Protein AF-A0A7J8AF93-F1 (afdb_monomer)

Secondary structure (DSSP, 8-state):
------------S--SS--EEEEEEEEETTEEEEEEEEE-------------------------PPP--PPP-----PPP--S---TT-BTBPPPPSS-----S---TT-EEEE-GGGSSSS---EEEE-PPPPGGG--TT-SPPPSS--TTTS--

Mean predicted aligned error: 16.53 Å

Organism: Rhinolophus ferrumequinum (NCBI:txid59479)

Sequence (156 aa):
MYIKGYCCVRITNKFSNPPKGKGSLSKRGLEKFVDVSCNFFESQELGRILTVEEPQQKNTDLTDSPSKVAPKGSVQHLPALEGEQPEDSKGKGPVEAFPVQLDLTTNPQGETLDVSFLFLGPMKEQLVVLPFPKEEQRSVKCPAAAKMADPLVLPP

Radius of gyration: 26.93 Å; Cα contacts (8 Å, |Δi|>4): 93; chains: 1; bounding box: 56×75×56 Å

Nearest PDB structures (foldseek):
  6hpv-assembly1_A  TM=7.775E-01  e=3.742E-06  Mus musculus

Foldseek 3Di:
DDPPPPPPPPPVDPDPDAWDKDWDWDDDDNDIDIDIDTHDDDDPDDPPDDDDDDDDDDDDDPPDDLPPPDDDDDDDDDDDDDPDDPPPPVPDDDDFPDDDADFPDPPQVFDKDFPCSVDPDPDTDIDTGHGDDDPVPDDPCPPPDDPDPPPVPDRD

Structure (mmCIF, N/CA/C/O backbone):
data_AF-A0A7J8AF93-F1
#
_entry.id   AF-A0A7J8AF93-F1
#
loop_
_atom_site.group_PDB
_atom_site.id
_atom_site.type_symbol
_atom_site.label_atom_id
_atom_site.label_alt_id
_atom_site.label_comp_id
_atom_site.label_asym_id
_atom_site.label_entity_id
_atom_site.label_seq_id
_atom_site.pdbx_PDB_ins_code
_atom_site.Cartn_x
_atom_site.Cartn_y
_atom_site.Cartn_z
_atom_site.occupancy
_atom_site.B_iso_or_equiv
_atom_site.auth_seq_id
_atom_site.auth_comp_id
_atom_site.auth_asym_id
_atom_site.auth_atom_id
_atom_site.pdbx_PDB_model_num
ATOM 1 N N . MET A 1 1 ? 38.138 0.942 -27.474 1.00 32.34 1 MET A N 1
ATOM 2 C CA . MET A 1 1 ? 37.653 2.337 -27.388 1.00 32.34 1 MET A CA 1
ATOM 3 C C . MET A 1 1 ? 36.4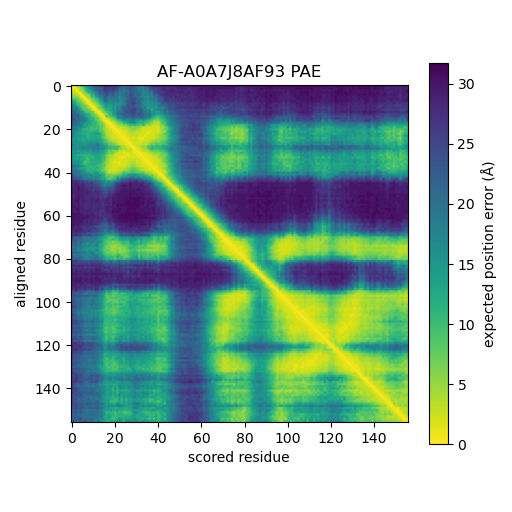42 2.371 -26.460 1.00 32.34 1 MET A C 1
ATOM 5 O O . MET A 1 1 ? 35.373 1.903 -26.830 1.00 32.34 1 MET A O 1
ATOM 9 N N . TYR A 1 2 ? 36.649 2.793 -25.211 1.00 28.23 2 TYR A N 1
ATOM 10 C CA . TYR A 1 2 ? 35.606 2.882 -24.186 1.00 28.23 2 TYR A CA 1
ATOM 11 C C . TYR A 1 2 ? 34.877 4.217 -24.334 1.00 28.23 2 TYR A C 1
ATOM 13 O O . TYR A 1 2 ? 35.422 5.253 -23.973 1.00 28.23 2 TYR A O 1
ATOM 21 N N . ILE A 1 3 ? 33.647 4.206 -24.845 1.00 33.56 3 ILE A N 1
ATOM 22 C CA . ILE A 1 3 ? 32.777 5.380 -24.743 1.00 33.56 3 ILE A CA 1
ATOM 23 C C . ILE A 1 3 ? 32.056 5.262 -23.400 1.00 33.56 3 ILE A C 1
ATOM 25 O O . ILE A 1 3 ? 31.015 4.615 -23.296 1.00 33.56 3 ILE A O 1
ATOM 29 N N . LYS A 1 4 ? 32.638 5.853 -22.349 1.00 33.88 4 LYS A N 1
ATOM 30 C CA . LYS A 1 4 ? 31.882 6.231 -21.146 1.00 33.88 4 LYS A CA 1
ATOM 31 C C . LYS A 1 4 ? 30.974 7.398 -21.537 1.00 33.88 4 LYS A C 1
ATOM 33 O O . LYS A 1 4 ? 31.309 8.560 -21.332 1.00 33.88 4 LYS A O 1
ATOM 38 N N . GLY A 1 5 ? 29.858 7.080 -22.184 1.00 34.91 5 GLY A N 1
ATOM 39 C CA . GLY A 1 5 ? 28.814 8.044 -22.496 1.00 34.91 5 GLY A CA 1
ATOM 40 C C . GLY A 1 5 ? 28.012 8.318 -21.235 1.00 34.91 5 GLY A C 1
ATOM 41 O O . GLY A 1 5 ? 27.018 7.646 -20.982 1.00 34.91 5 GLY A O 1
ATOM 42 N N . TYR A 1 6 ? 28.450 9.278 -20.425 1.00 39.62 6 TYR A N 1
ATOM 43 C CA . TYR A 1 6 ? 27.569 9.871 -19.430 1.00 39.62 6 TYR A CA 1
ATOM 44 C C . TYR A 1 6 ? 26.514 10.667 -20.200 1.00 39.62 6 TYR A C 1
ATOM 46 O O . TYR A 1 6 ? 26.770 11.786 -20.638 1.00 39.62 6 TYR A O 1
ATOM 54 N N . CYS A 1 7 ? 25.336 10.078 -20.416 1.00 39.59 7 CYS A N 1
ATOM 55 C CA . CYS A 1 7 ? 24.175 10.815 -20.903 1.00 39.59 7 CYS A CA 1
ATOM 56 C C . CYS A 1 7 ? 23.635 11.665 -19.743 1.00 39.59 7 CYS A C 1
ATOM 58 O O . CYS A 1 7 ? 22.607 11.373 -19.142 1.00 39.59 7 CYS A O 1
ATOM 60 N N . CYS A 1 8 ? 24.390 12.696 -19.365 1.00 43.75 8 CYS A N 1
ATOM 61 C CA . CYS A 1 8 ? 23.888 13.760 -18.516 1.00 43.75 8 CYS A CA 1
ATOM 62 C C . CYS A 1 8 ? 23.138 14.730 -19.425 1.00 43.75 8 CYS A C 1
ATOM 64 O O . CYS A 1 8 ? 23.724 15.674 -19.956 1.00 43.75 8 CYS A O 1
ATOM 66 N N . VAL A 1 9 ? 21.837 14.501 -19.615 1.00 45.22 9 VAL A N 1
ATOM 67 C CA . VAL A 1 9 ? 20.952 15.573 -20.076 1.00 45.22 9 VAL A CA 1
ATOM 68 C C . VAL A 1 9 ? 21.022 16.662 -19.007 1.00 45.22 9 VAL A C 1
ATOM 70 O O . VAL A 1 9 ? 20.606 16.460 -17.867 1.00 45.22 9 VAL A O 1
ATOM 73 N N . ARG A 1 10 ? 21.644 17.794 -19.345 1.00 41.75 10 ARG A N 1
ATOM 74 C CA . ARG A 1 10 ? 21.759 18.957 -18.462 1.00 41.75 10 ARG A CA 1
ATOM 75 C C . ARG A 1 10 ? 20.369 19.576 -18.336 1.00 41.75 10 ARG A C 1
ATOM 77 O O . ARG A 1 10 ? 19.962 20.379 -19.167 1.00 41.75 10 ARG A O 1
ATOM 84 N N . ILE A 1 11 ? 19.623 19.169 -17.316 1.00 47.94 11 ILE A N 1
ATOM 85 C CA . ILE A 1 11 ? 18.358 19.809 -16.966 1.00 47.94 11 ILE A CA 1
ATOM 86 C C . ILE A 1 11 ? 18.720 21.100 -16.220 1.00 47.94 11 ILE A C 1
ATOM 88 O O . ILE A 1 11 ? 19.139 21.063 -15.067 1.00 47.94 11 ILE A O 1
ATOM 92 N N . THR A 1 12 ? 18.644 22.242 -16.906 1.00 49.03 12 THR A N 1
ATOM 93 C CA . THR A 1 12 ? 18.962 23.572 -16.347 1.00 49.03 12 THR A CA 1
ATOM 94 C C . THR A 1 12 ? 17.834 24.157 -15.500 1.00 49.03 12 THR A C 1
ATOM 96 O O . THR A 1 12 ? 18.050 25.131 -14.786 1.00 49.03 12 THR A O 1
ATOM 99 N N . ASN A 1 13 ? 16.644 23.556 -15.544 1.00 47.34 13 ASN A N 1
ATOM 100 C CA . ASN A 1 13 ? 15.503 23.982 -14.750 1.00 47.34 13 ASN A CA 1
ATOM 101 C C . ASN A 1 13 ? 15.435 23.171 -13.456 1.00 47.34 13 ASN A C 1
ATOM 103 O O . ASN A 1 13 ? 15.427 21.940 -13.477 1.00 47.34 13 ASN A O 1
ATOM 107 N N . LYS A 1 14 ? 15.370 23.868 -12.317 1.00 46.06 14 LYS A N 1
ATOM 108 C CA . LYS A 1 14 ? 15.073 23.255 -11.020 1.00 46.06 14 LYS A CA 1
ATOM 109 C C . LYS A 1 14 ? 13.620 22.770 -11.022 1.00 46.06 14 LYS A C 1
ATOM 111 O O . LYS A 1 14 ? 12.731 23.478 -10.564 1.00 46.06 14 LYS A O 1
ATOM 116 N N . PHE A 1 15 ? 13.367 21.583 -11.562 1.00 50.62 15 PHE A N 1
ATOM 117 C CA . PHE A 1 15 ? 12.083 20.921 -11.364 1.00 50.62 15 PHE A CA 1
ATOM 118 C C . PHE A 1 15 ? 12.019 20.386 -9.933 1.00 50.62 15 PHE A C 1
ATOM 120 O O . PHE A 1 15 ? 12.974 19.774 -9.456 1.00 50.62 15 PHE A O 1
ATOM 127 N N . SER A 1 16 ? 10.889 20.600 -9.252 1.00 54.09 16 SER A N 1
ATOM 128 C CA . SER A 1 16 ? 10.654 20.058 -7.905 1.00 54.09 16 SER A CA 1
ATOM 129 C C . SER A 1 16 ? 10.676 18.524 -7.879 1.00 54.09 16 SER A C 1
ATOM 131 O O . SER A 1 16 ? 10.956 17.950 -6.835 1.00 54.09 16 SER A O 1
ATOM 133 N N . ASN A 1 17 ? 10.398 17.875 -9.017 1.00 60.88 17 ASN A N 1
ATOM 134 C CA . ASN A 1 17 ? 10.513 16.435 -9.224 1.00 60.88 17 ASN A CA 1
ATOM 135 C C . ASN A 1 17 ? 11.246 16.174 -10.553 1.00 60.88 17 ASN A C 1
ATOM 137 O O . ASN A 1 17 ? 10.822 16.711 -11.581 1.00 60.88 17 ASN A O 1
ATOM 141 N N . PRO A 1 18 ? 12.332 15.380 -10.574 1.00 67.94 18 PRO A N 1
ATOM 142 C CA . PRO A 1 18 ? 13.031 15.062 -11.815 1.00 67.94 18 PRO A CA 1
ATOM 143 C C . PRO A 1 18 ? 12.154 14.187 -12.732 1.00 67.94 18 PRO A C 1
ATOM 145 O O . PRO A 1 18 ? 11.379 13.373 -12.230 1.00 67.94 18 PRO A O 1
ATOM 148 N N . PRO A 1 19 ? 12.268 14.311 -14.067 1.00 75.69 19 PRO A N 1
ATOM 149 C CA . PRO A 1 19 ? 11.523 13.480 -15.013 1.00 75.69 19 PRO A CA 1
ATOM 150 C C . PRO A 1 19 ? 11.841 11.985 -14.857 1.00 75.69 19 PRO A C 1
ATOM 152 O O . PRO A 1 19 ? 12.977 11.599 -14.570 1.00 75.69 19 PRO A O 1
ATOM 155 N N . LYS A 1 20 ? 10.848 11.125 -15.106 1.00 85.38 20 LYS A N 1
ATOM 156 C CA . LYS A 1 20 ? 11.012 9.665 -15.124 1.00 85.38 20 LYS A CA 1
ATOM 157 C C . LYS A 1 20 ? 11.545 9.212 -16.485 1.00 85.38 20 LYS A C 1
ATOM 159 O O . LYS A 1 20 ? 10.834 9.273 -17.488 1.00 85.38 20 LYS A O 1
ATOM 164 N N . GLY A 1 21 ? 12.783 8.725 -16.515 1.00 87.62 21 GLY A N 1
ATOM 165 C CA . GLY A 1 21 ? 13.423 8.185 -17.716 1.00 87.62 21 GLY A CA 1
ATOM 166 C C . GLY A 1 21 ? 13.216 6.679 -17.898 1.00 87.62 21 GLY A C 1
ATOM 167 O O . GLY A 1 21 ? 13.176 5.923 -16.928 1.00 87.62 21 GLY A O 1
ATOM 168 N N . LYS A 1 22 ? 13.138 6.238 -19.153 1.00 91.88 22 LYS A N 1
ATOM 169 C CA . LYS A 1 22 ? 13.297 4.847 -19.581 1.00 91.88 22 LYS A CA 1
ATOM 170 C C . LYS A 1 22 ? 14.393 4.813 -20.640 1.00 91.88 22 LYS A C 1
ATOM 172 O O . LYS A 1 22 ? 14.302 5.516 -21.640 1.00 91.88 22 LYS A O 1
ATOM 177 N N . GLY A 1 23 ? 15.424 4.012 -20.403 1.00 91.19 23 GLY A N 1
ATOM 178 C CA . GLY A 1 23 ? 16.508 3.789 -21.355 1.00 91.19 23 GLY A CA 1
ATOM 179 C C . GLY A 1 23 ? 16.547 2.337 -21.809 1.00 91.19 23 GLY A C 1
ATOM 180 O O . GLY A 1 23 ? 16.229 1.436 -21.031 1.00 91.19 23 GLY A O 1
ATOM 181 N N . SER A 1 24 ? 16.958 2.110 -23.051 1.00 92.06 24 SER A N 1
ATOM 182 C CA . SER A 1 24 ? 17.260 0.788 -23.592 1.00 92.06 24 SER A CA 1
ATOM 183 C C . SER A 1 24 ? 18.606 0.813 -24.310 1.00 92.06 24 SER A C 1
ATOM 185 O O . SER A 1 24 ? 18.940 1.768 -25.012 1.00 92.06 24 SER A O 1
ATOM 187 N N . LEU A 1 25 ? 19.387 -0.251 -24.130 1.00 93.06 25 LEU A N 1
ATOM 188 C CA . LEU A 1 25 ? 20.634 -0.491 -24.845 1.00 93.06 25 LEU A CA 1
ATOM 189 C C . LEU A 1 25 ? 20.527 -1.853 -25.519 1.00 93.06 25 LEU A C 1
ATOM 191 O O . LEU A 1 25 ? 20.389 -2.873 -24.846 1.00 93.06 25 LEU A O 1
ATOM 195 N N . SER A 1 26 ? 20.632 -1.875 -26.841 1.00 91.81 26 SER A N 1
ATOM 196 C CA . SER A 1 26 ? 20.659 -3.115 -27.615 1.00 91.81 26 SER A CA 1
ATOM 197 C C . SER A 1 26 ? 21.879 -3.156 -28.529 1.00 91.81 26 SER A C 1
ATOM 199 O O . SER A 1 26 ? 22.514 -2.137 -28.805 1.00 91.81 26 SER A O 1
ATOM 201 N N . LYS A 1 27 ? 22.265 -4.353 -28.968 1.00 93.25 27 LYS A N 1
ATOM 202 C CA . LYS A 1 27 ? 23.405 -4.562 -29.863 1.00 93.25 27 LYS A CA 1
ATOM 203 C C . LYS A 1 27 ? 22.974 -5.461 -31.013 1.00 93.25 27 LYS A C 1
ATOM 205 O O . LYS A 1 27 ? 22.404 -6.521 -30.765 1.00 93.25 27 LYS A O 1
ATOM 210 N N . ARG A 1 28 ? 23.279 -5.075 -32.252 1.00 92.00 28 ARG A N 1
ATOM 211 C CA . ARG A 1 28 ? 23.091 -5.921 -33.439 1.00 92.00 28 ARG A CA 1
ATOM 212 C C . ARG A 1 28 ? 24.441 -6.088 -34.129 1.00 92.00 28 ARG A C 1
ATOM 214 O O . ARG A 1 28 ? 25.040 -5.118 -34.576 1.00 92.00 28 ARG A O 1
ATOM 221 N N . GLY A 1 29 ? 24.961 -7.315 -34.161 1.00 89.44 29 GLY A N 1
ATOM 222 C CA . GLY A 1 29 ? 26.322 -7.577 -34.636 1.00 89.44 29 GLY A CA 1
ATOM 223 C C . GLY A 1 29 ? 27.370 -6.829 -33.801 1.00 89.44 29 GLY A C 1
ATOM 224 O O . GLY A 1 29 ? 27.536 -7.095 -32.606 1.00 89.44 29 GLY A O 1
ATOM 225 N N . LEU A 1 30 ? 28.079 -5.886 -34.426 1.00 90.31 30 LEU A N 1
ATOM 226 C CA . LEU A 1 30 ? 29.051 -5.002 -33.766 1.00 90.31 30 LEU A CA 1
ATOM 227 C C . LEU A 1 30 ? 28.457 -3.643 -33.363 1.00 90.31 30 LEU A C 1
ATOM 229 O O . LEU A 1 30 ? 29.046 -2.950 -32.532 1.00 90.31 30 LEU A O 1
ATOM 233 N N . GLU A 1 31 ? 27.289 -3.290 -33.895 1.00 89.31 31 GLU A N 1
ATOM 234 C CA . GLU A 1 31 ? 26.634 -2.000 -33.685 1.00 89.31 31 GLU A CA 1
ATOM 235 C C . GLU A 1 31 ? 25.848 -1.980 -32.376 1.00 89.31 31 GLU A C 1
ATOM 237 O O . GLU A 1 31 ? 25.245 -2.978 -31.975 1.00 89.31 31 GLU A O 1
ATOM 242 N N . LYS A 1 32 ? 25.846 -0.827 -31.704 1.00 92.81 32 LYS A N 1
ATOM 243 C CA . LYS A 1 32 ? 25.092 -0.582 -30.471 1.00 92.81 32 LYS A CA 1
ATOM 244 C C . LYS A 1 32 ? 24.033 0.480 -30.732 1.00 92.81 32 LYS A C 1
ATOM 246 O O . LYS A 1 32 ? 24.344 1.521 -31.299 1.00 92.81 32 LYS A O 1
ATOM 251 N N . PHE A 1 33 ? 22.825 0.230 -30.252 1.00 92.19 33 PHE A N 1
ATOM 252 C CA . PHE A 1 33 ? 21.679 1.122 -30.351 1.00 92.19 33 PHE A CA 1
ATOM 253 C C . PHE A 1 33 ? 21.280 1.550 -28.947 1.00 92.19 33 PHE A C 1
ATOM 255 O O . PHE A 1 33 ? 21.141 0.712 -28.052 1.00 92.19 33 PHE A O 1
ATOM 262 N N . VAL A 1 34 ? 21.112 2.853 -28.766 1.00 93.31 34 VAL A N 1
ATOM 263 C CA . VAL A 1 34 ? 20.709 3.462 -27.501 1.00 93.31 34 VAL A CA 1
ATOM 264 C C . VAL A 1 34 ? 19.399 4.190 -27.746 1.00 93.31 34 VAL A C 1
ATOM 266 O O . VAL A 1 34 ? 19.331 5.029 -28.640 1.00 93.31 34 VAL A O 1
ATOM 269 N N . ASP A 1 35 ? 18.386 3.868 -26.954 1.00 90.69 35 ASP A N 1
ATOM 270 C CA . ASP A 1 35 ? 17.086 4.532 -26.961 1.00 90.69 35 ASP A CA 1
ATOM 271 C C . ASP A 1 35 ? 16.837 5.142 -25.579 1.00 90.69 35 ASP A C 1
ATOM 273 O O . ASP A 1 35 ? 17.113 4.507 -24.555 1.00 90.69 35 ASP A O 1
ATOM 277 N N . VAL A 1 36 ? 16.377 6.393 -25.542 1.00 92.06 36 VAL A N 1
ATOM 278 C CA . VAL A 1 36 ? 16.100 7.120 -24.299 1.00 92.06 36 VAL A CA 1
ATOM 279 C C . VAL A 1 36 ? 14.781 7.865 -24.447 1.00 92.06 36 VAL A C 1
ATOM 281 O O . VAL A 1 36 ? 14.637 8.726 -25.310 1.00 92.06 36 VAL A O 1
ATOM 284 N N . SER A 1 37 ? 13.847 7.577 -23.547 1.00 87.12 37 SER A N 1
ATOM 285 C CA . SER A 1 37 ? 12.561 8.255 -23.426 1.00 87.12 37 SER A CA 1
ATOM 286 C C . SER A 1 37 ? 12.449 8.885 -22.040 1.00 87.12 37 SER A C 1
ATOM 288 O O . SER A 1 37 ? 12.642 8.207 -21.032 1.00 87.12 37 SER A O 1
ATOM 290 N N . CYS A 1 38 ? 12.083 10.163 -21.964 1.00 87.69 38 CYS A N 1
ATOM 291 C CA . CYS A 1 38 ? 11.902 10.883 -20.701 1.00 87.69 38 CYS A CA 1
ATOM 292 C C . CYS A 1 38 ? 10.459 11.369 -20.570 1.00 87.69 38 CYS A C 1
ATOM 294 O O . CYS A 1 38 ? 9.959 12.048 -21.460 1.00 87.69 38 CYS A O 1
ATOM 296 N N . ASN A 1 39 ? 9.816 11.052 -19.446 1.00 84.38 39 ASN A N 1
ATOM 297 C CA . ASN A 1 39 ? 8.483 11.538 -19.103 1.00 84.38 39 ASN A CA 1
ATOM 298 C C . ASN A 1 39 ? 8.610 12.619 -18.032 1.00 84.38 39 ASN A C 1
ATOM 300 O O . ASN A 1 39 ? 9.083 12.353 -16.924 1.00 84.38 39 ASN A O 1
ATOM 304 N N . PHE A 1 40 ? 8.206 13.838 -18.366 1.00 82.88 40 PHE A N 1
ATOM 305 C CA . PHE A 1 40 ? 8.192 14.949 -17.425 1.00 82.88 40 PHE A CA 1
ATOM 306 C C . PHE A 1 40 ? 6.917 14.907 -16.588 1.00 82.88 40 PHE A C 1
ATOM 308 O O . PHE A 1 40 ? 5.849 14.550 -17.079 1.00 82.88 40 PHE A O 1
ATOM 315 N N . PHE A 1 41 ? 7.043 15.242 -15.305 1.00 82.31 41 PHE A N 1
ATOM 316 C CA . PHE A 1 41 ? 5.886 15.407 -14.438 1.00 82.31 41 PHE A CA 1
ATOM 317 C C . PHE A 1 41 ? 5.281 16.782 -14.706 1.00 82.31 41 PHE A C 1
ATOM 319 O O . PHE A 1 41 ? 5.898 17.798 -14.393 1.00 82.31 41 PHE A O 1
ATOM 326 N N . GLU A 1 42 ? 4.085 16.813 -15.278 1.00 77.00 42 GLU A N 1
ATOM 327 C CA . GLU A 1 42 ? 3.277 18.027 -15.325 1.00 77.00 42 GLU A CA 1
ATOM 328 C C . GLU A 1 42 ? 2.603 18.209 -13.963 1.00 77.00 42 GLU A C 1
ATOM 330 O O . GLU A 1 42 ? 1.989 17.287 -13.418 1.00 77.00 42 GLU A O 1
ATOM 335 N N . SER A 1 43 ? 2.760 19.390 -13.367 1.00 68.31 43 SER A N 1
ATOM 336 C CA . SER A 1 43 ? 2.000 19.759 -12.180 1.00 68.31 43 SER A CA 1
ATOM 337 C C . SER A 1 43 ? 0.529 19.858 -12.564 1.00 68.31 43 SER A C 1
ATOM 339 O O . SER A 1 43 ? 0.182 20.605 -13.476 1.00 68.31 43 SER A O 1
ATOM 341 N N . GLN A 1 44 ? -0.349 19.153 -11.850 1.00 61.31 44 GLN A N 1
ATOM 342 C CA . GLN A 1 44 ? -1.773 19.477 -11.878 1.00 61.31 44 GLN A CA 1
ATOM 343 C C . GLN A 1 44 ? -1.954 20.829 -11.177 1.00 61.31 44 GLN A C 1
ATOM 345 O O . GLN A 1 44 ? -2.204 20.886 -9.972 1.00 61.31 44 GLN A O 1
ATOM 350 N N . GLU A 1 45 ? -1.752 21.928 -11.905 1.00 52.69 45 GLU A N 1
ATOM 351 C CA . GLU A 1 45 ? -2.158 23.242 -11.425 1.00 52.69 45 GLU A CA 1
ATOM 352 C C . GLU A 1 45 ? -3.684 23.276 -11.362 1.00 52.69 45 GLU A C 1
ATOM 354 O O . GLU A 1 45 ? -4.391 23.007 -12.332 1.00 52.69 45 GLU A O 1
ATOM 359 N N . LEU A 1 46 ? -4.166 23.534 -10.148 1.00 45.94 46 LEU A N 1
ATOM 360 C CA . LEU A 1 46 ? -5.544 23.796 -9.768 1.00 45.94 46 LEU A CA 1
ATOM 361 C C . LEU A 1 46 ? -6.362 24.455 -10.890 1.00 45.94 46 LEU A C 1
ATOM 363 O O . LEU A 1 46 ? -6.309 25.666 -11.081 1.00 45.94 46 LEU A O 1
ATOM 367 N N . GLY A 1 47 ? -7.262 23.683 -11.499 1.00 34.28 47 GLY A N 1
ATOM 368 C CA . GLY A 1 47 ? -8.479 24.195 -12.131 1.00 34.28 47 GLY A CA 1
ATOM 369 C C . GLY A 1 47 ? -9.447 24.785 -11.098 1.00 34.28 47 GLY A C 1
ATOM 370 O O . GLY A 1 47 ? -10.620 24.422 -11.064 1.00 34.28 47 GLY A O 1
ATOM 371 N N . ARG A 1 48 ? -8.965 25.667 -10.214 1.00 40.81 48 ARG A N 1
ATOM 372 C CA . ARG A 1 48 ? -9.813 26.549 -9.415 1.00 40.81 48 ARG A CA 1
ATOM 373 C C . ARG A 1 48 ? -9.995 27.830 -10.205 1.00 40.81 48 ARG A C 1
ATOM 375 O O . ARG A 1 48 ? -9.242 28.787 -10.082 1.00 40.81 48 ARG A O 1
ATOM 382 N N . ILE A 1 49 ? -11.019 27.787 -11.045 1.00 43.16 49 ILE A N 1
ATOM 383 C CA . ILE A 1 49 ? -11.736 28.959 -11.528 1.00 43.16 49 ILE A CA 1
ATOM 384 C C . ILE A 1 49 ? -11.976 29.881 -10.325 1.00 43.16 49 ILE A C 1
ATOM 386 O O . ILE A 1 49 ? -12.543 29.431 -9.331 1.00 43.16 49 ILE A O 1
ATOM 390 N N . LEU A 1 50 ? -11.487 31.119 -10.417 1.00 32.38 50 LEU A N 1
ATOM 391 C CA . LEU A 1 50 ? -12.150 32.386 -10.072 1.00 32.38 50 LEU A CA 1
ATOM 392 C C . LEU A 1 50 ? -11.076 33.481 -9.960 1.00 32.38 50 LEU A C 1
ATOM 394 O O . LEU A 1 50 ? -10.618 33.845 -8.882 1.00 32.38 50 LEU A O 1
ATOM 398 N N . THR A 1 51 ? -10.682 34.021 -11.111 1.00 35.53 51 THR A N 1
ATOM 399 C CA . THR A 1 51 ? -10.212 35.404 -11.209 1.00 35.53 51 THR A CA 1
ATOM 400 C C . THR A 1 51 ? -11.389 36.325 -10.903 1.00 35.53 51 THR A C 1
ATOM 402 O O . THR A 1 51 ? -12.268 36.487 -11.747 1.00 35.53 51 THR A O 1
ATOM 405 N N . VAL A 1 52 ? -11.4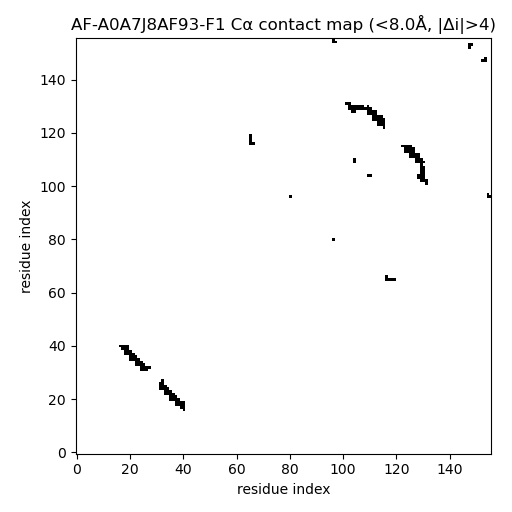06 36.922 -9.715 1.00 34.81 52 VAL A N 1
ATOM 406 C CA . VAL A 1 52 ? -12.033 38.229 -9.487 1.00 34.81 52 VAL A CA 1
ATOM 407 C C . VAL A 1 52 ? -11.028 39.058 -8.699 1.00 34.81 52 VAL A C 1
ATOM 409 O O . VAL A 1 52 ? -10.445 38.583 -7.726 1.00 34.81 52 VAL A O 1
ATOM 412 N N . GLU A 1 53 ? -10.776 40.250 -9.224 1.00 37.56 53 GLU A N 1
ATOM 413 C CA . GLU A 1 53 ? -9.810 41.240 -8.764 1.00 37.56 53 GLU A CA 1
ATOM 414 C C . GLU A 1 53 ? -9.979 41.634 -7.289 1.00 37.56 53 GLU A C 1
ATOM 416 O O . GLU A 1 53 ? -11.060 41.568 -6.705 1.00 37.56 53 GLU A O 1
ATOM 421 N N . GLU A 1 54 ? -8.855 42.065 -6.720 1.00 33.00 54 GLU A N 1
ATOM 422 C CA . GLU A 1 54 ? -8.668 42.658 -5.392 1.00 33.00 54 GLU A CA 1
ATOM 423 C C . GLU A 1 54 ? -9.666 43.802 -5.080 1.00 33.00 54 GLU A C 1
ATOM 425 O O . GLU A 1 54 ? -10.125 44.496 -5.989 1.00 33.00 54 GLU A O 1
ATOM 430 N N . PRO A 1 55 ? -9.937 44.089 -3.791 1.00 33.47 55 PRO A N 1
ATOM 431 C CA . PRO A 1 55 ? -9.131 45.145 -3.170 1.00 33.47 55 PRO A CA 1
ATOM 432 C C . PRO A 1 55 ? -8.694 44.837 -1.728 1.00 33.47 55 PRO A C 1
ATOM 434 O O . PRO A 1 55 ? -9.418 44.225 -0.941 1.00 33.47 55 PRO A O 1
ATOM 437 N N . GLN A 1 56 ? -7.493 45.304 -1.370 1.00 43.62 56 GLN A N 1
ATOM 438 C CA . GLN A 1 56 ? -6.956 45.254 -0.009 1.00 43.62 56 GLN A CA 1
ATOM 439 C C . GLN A 1 56 ? -7.935 45.814 1.029 1.00 43.62 56 GLN A C 1
ATOM 441 O O . GLN A 1 56 ? -8.325 46.974 0.924 1.00 43.62 56 GLN A O 1
ATOM 446 N N . GLN A 1 57 ? -8.212 45.052 2.097 1.00 31.47 57 GLN A N 1
ATOM 447 C CA . GLN A 1 57 ? -8.446 45.592 3.443 1.00 31.47 57 GLN A CA 1
ATOM 448 C C . GLN A 1 57 ? -8.394 44.499 4.533 1.00 31.47 57 GLN A C 1
ATOM 450 O O . GLN A 1 57 ? -9.289 43.683 4.700 1.00 31.47 57 GLN A O 1
ATOM 455 N N . LYS A 1 58 ? -7.266 44.509 5.251 1.00 35.09 58 LYS A N 1
ATOM 456 C CA . LYS A 1 58 ? -7.046 44.345 6.699 1.00 35.09 58 LYS A CA 1
ATOM 457 C C . LYS A 1 58 ? -8.156 43.710 7.581 1.00 35.09 58 LYS A C 1
ATOM 459 O O . LYS A 1 58 ? -9.239 44.262 7.723 1.00 35.09 58 LYS A O 1
ATOM 464 N N . ASN A 1 59 ? -7.704 42.719 8.367 1.00 35.72 59 ASN A N 1
ATOM 465 C CA . ASN A 1 59 ? -8.280 42.094 9.573 1.00 35.72 59 ASN A CA 1
ATOM 466 C C . ASN A 1 59 ? -9.465 41.138 9.372 1.00 35.72 59 ASN A C 1
ATOM 468 O O . ASN A 1 59 ? -10.582 41.580 9.146 1.00 35.72 59 ASN A O 1
ATOM 472 N N . THR A 1 60 ? -9.250 39.841 9.612 1.00 30.36 60 THR A N 1
ATOM 473 C CA . THR A 1 60 ? -9.739 39.095 10.795 1.00 30.36 60 THR A CA 1
ATOM 474 C C . THR A 1 60 ? -9.080 37.706 10.771 1.00 30.36 60 THR A C 1
ATOM 476 O O . THR A 1 60 ? -8.905 37.139 9.696 1.00 30.36 60 THR A O 1
ATOM 479 N N . ASP A 1 61 ? -8.659 37.211 11.936 1.00 45.34 61 ASP A N 1
ATOM 480 C CA . ASP A 1 61 ? -8.134 35.860 12.181 1.00 45.34 61 ASP A CA 1
ATOM 481 C C . ASP A 1 61 ? -8.814 34.780 11.321 1.00 45.34 61 ASP A C 1
ATOM 483 O O . ASP A 1 61 ? -10.005 34.511 11.474 1.00 45.34 61 ASP A O 1
ATOM 487 N N . LEU A 1 62 ? -8.043 34.121 10.454 1.00 36.25 62 LEU A N 1
ATOM 488 C CA . LEU A 1 62 ? -8.403 32.817 9.896 1.00 36.25 62 LEU A CA 1
ATOM 489 C C . LEU A 1 62 ? -7.652 31.755 10.701 1.00 36.25 62 LEU A C 1
ATOM 491 O O . LEU A 1 62 ? -6.679 31.157 10.243 1.00 36.25 62 LEU A O 1
ATOM 495 N N . THR A 1 63 ? -8.089 31.592 11.947 1.00 40.38 63 THR A N 1
ATOM 496 C CA . THR A 1 63 ? -7.689 30.493 12.823 1.00 40.38 63 THR A CA 1
ATOM 497 C C . THR A 1 63 ? -8.147 29.165 12.220 1.00 40.38 63 THR A C 1
ATOM 499 O O . THR A 1 63 ? -9.288 29.033 11.784 1.00 40.38 63 THR A O 1
ATOM 502 N N . ASP A 1 64 ? -7.233 28.195 12.240 1.00 42.75 64 ASP A N 1
ATOM 503 C CA . ASP A 1 64 ? -7.402 26.776 11.911 1.00 42.75 64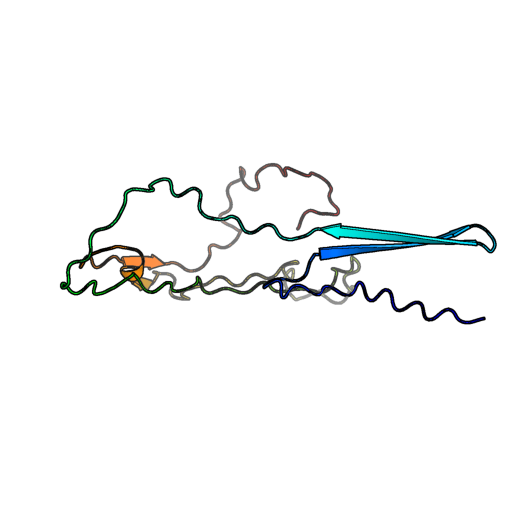 ASP A CA 1
ATOM 504 C C . ASP A 1 64 ? -7.795 26.431 10.467 1.00 42.75 64 ASP A C 1
ATOM 506 O O . ASP A 1 64 ? -8.927 26.086 10.129 1.00 42.75 64 ASP A O 1
ATOM 510 N N . SER A 1 65 ? -6.776 26.374 9.604 1.00 46.94 65 SER A N 1
ATOM 511 C CA . SER A 1 65 ? -6.791 25.363 8.543 1.00 46.94 65 SER A CA 1
ATOM 512 C C . SER A 1 65 ? -6.690 23.982 9.202 1.00 46.94 65 SER A C 1
ATOM 514 O O . SER A 1 65 ? -5.778 23.799 10.012 1.00 46.94 65 SER A O 1
ATOM 516 N N . PRO A 1 66 ? -7.555 23.003 8.869 1.00 53.50 66 PRO A N 1
ATOM 517 C CA . PRO A 1 66 ? -7.462 21.666 9.436 1.00 53.50 66 PRO A CA 1
ATOM 518 C C . PRO A 1 66 ? -6.060 21.135 9.157 1.00 53.50 66 PRO A C 1
ATOM 520 O O . PRO A 1 66 ? -5.607 21.104 8.007 1.00 53.50 66 PRO A O 1
ATOM 523 N N . SER A 1 67 ? -5.345 20.798 10.232 1.00 52.53 67 SER A N 1
ATOM 524 C CA . SER A 1 67 ? -4.024 20.185 10.160 1.00 52.53 67 SER A CA 1
ATOM 525 C C . SER A 1 67 ? -4.081 19.054 9.138 1.00 52.53 67 SER A C 1
ATOM 527 O O . SER A 1 67 ? -4.850 18.103 9.288 1.00 52.53 67 SER A O 1
ATOM 529 N N . LYS A 1 68 ? 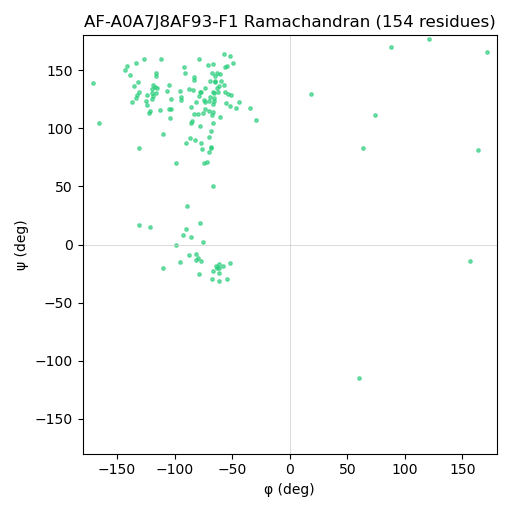-3.297 19.173 8.061 1.00 56.75 68 LYS A N 1
ATOM 530 C CA . LYS A 1 68 ? -3.165 18.143 7.027 1.00 56.75 68 LYS A CA 1
ATOM 531 C C . LYS A 1 68 ? -2.367 16.982 7.619 1.00 56.75 68 LYS A C 1
ATOM 533 O O . LYS A 1 68 ? -1.200 16.781 7.286 1.00 56.75 68 LYS A O 1
ATOM 538 N N . VAL A 1 69 ? -2.977 16.245 8.541 1.00 64.44 69 VAL A N 1
ATOM 539 C CA . VAL A 1 69 ? -2.415 15.013 9.080 1.00 64.44 69 VAL A CA 1
ATOM 540 C C . VAL A 1 69 ? -2.423 14.007 7.937 1.00 64.44 69 VAL A C 1
ATOM 542 O O . VAL A 1 69 ? -3.476 13.608 7.444 1.00 64.44 69 VAL A O 1
ATOM 545 N N . ALA A 1 70 ? -1.236 13.645 7.455 1.00 70.88 70 ALA A N 1
ATOM 546 C CA . ALA A 1 70 ? -1.109 12.593 6.462 1.00 70.88 70 ALA A CA 1
ATOM 547 C C . ALA A 1 70 ? -1.568 11.258 7.077 1.00 70.88 70 ALA A C 1
ATOM 549 O O . ALA A 1 70 ? -1.253 10.991 8.243 1.00 70.88 70 ALA A O 1
ATOM 550 N N . PRO A 1 71 ? -2.291 10.409 6.324 1.00 81.06 71 PRO A N 1
ATOM 551 C CA . PRO A 1 71 ? -2.639 9.079 6.801 1.00 81.06 71 PRO A CA 1
ATOM 552 C C . PRO A 1 71 ? -1.363 8.305 7.150 1.00 81.06 71 PRO A C 1
ATOM 554 O O . PRO A 1 71 ? -0.364 8.365 6.430 1.00 81.06 71 PRO A O 1
ATOM 557 N N . LYS A 1 72 ? -1.392 7.588 8.276 1.00 86.06 72 LYS A N 1
ATOM 558 C CA . LYS A 1 72 ? -0.280 6.734 8.701 1.00 86.06 72 LYS A CA 1
ATOM 559 C C . LYS A 1 72 ? -0.304 5.436 7.899 1.00 86.06 72 LYS A C 1
ATOM 561 O O . LYS A 1 72 ? -1.340 4.790 7.801 1.00 86.06 72 LYS A O 1
ATOM 566 N N . GLY A 1 73 ? 0.844 5.049 7.358 1.00 89.81 73 GLY A N 1
ATOM 567 C CA . GLY A 1 73 ? 1.012 3.798 6.629 1.00 89.81 73 GLY A CA 1
ATOM 568 C C . GLY A 1 73 ? 2.369 3.732 5.943 1.00 89.81 73 GLY A C 1
ATOM 569 O O . GLY A 1 73 ? 3.065 4.742 5.813 1.00 89.81 73 G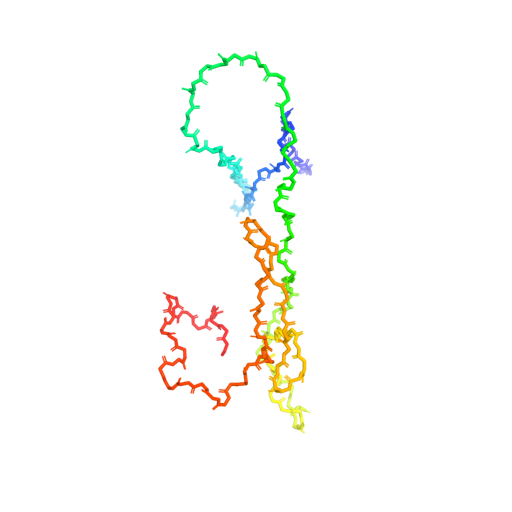LY A O 1
ATOM 570 N N . SER A 1 74 ? 2.752 2.538 5.508 1.00 91.62 74 SER A N 1
ATOM 571 C CA . SER A 1 74 ? 3.973 2.305 4.743 1.00 91.62 74 SER A CA 1
ATOM 572 C C . SER A 1 74 ? 3.730 1.255 3.664 1.00 91.62 74 SER A C 1
ATOM 574 O O . SER A 1 74 ? 2.848 0.406 3.782 1.00 91.62 74 SER A O 1
ATOM 576 N N . VAL A 1 75 ? 4.517 1.330 2.593 1.00 93.44 75 VAL A N 1
ATOM 577 C CA . VAL A 1 75 ? 4.553 0.302 1.551 1.00 93.44 75 VAL A CA 1
ATOM 578 C C . VAL A 1 75 ? 5.810 -0.525 1.767 1.00 93.44 75 VAL A C 1
ATOM 580 O O . VAL A 1 75 ? 6.926 -0.006 1.687 1.00 93.44 75 VAL A O 1
ATOM 583 N N . GLN A 1 76 ? 5.626 -1.809 2.056 1.00 92.06 76 GLN A N 1
ATOM 584 C CA . GLN A 1 76 ? 6.726 -2.753 2.218 1.00 92.06 76 GLN A CA 1
ATOM 585 C C . GLN A 1 76 ? 7.095 -3.352 0.857 1.00 92.06 76 GLN A C 1
ATOM 587 O O . GLN A 1 76 ? 6.220 -3.755 0.095 1.00 92.06 76 GLN A O 1
ATOM 592 N N . HIS A 1 77 ? 8.393 -3.400 0.552 1.00 91.75 77 HIS A N 1
ATOM 593 C CA . HIS A 1 77 ? 8.914 -4.043 -0.654 1.00 91.75 77 HIS A CA 1
ATOM 594 C C . HIS A 1 77 ? 9.525 -5.378 -0.248 1.00 91.75 77 HIS A C 1
ATOM 596 O O . HIS A 1 77 ? 10.562 -5.409 0.415 1.00 91.75 77 HIS A O 1
ATOM 602 N N . LEU A 1 78 ? 8.854 -6.466 -0.613 1.00 88.06 78 LEU A N 1
ATOM 603 C CA . LEU A 1 78 ? 9.308 -7.819 -0.321 1.00 88.06 78 LEU A CA 1
ATOM 604 C C . LEU A 1 78 ? 10.151 -8.361 -1.487 1.00 88.06 78 LEU A C 1
ATOM 606 O O . LEU A 1 78 ? 9.957 -7.934 -2.631 1.00 88.06 78 LEU A O 1
ATOM 610 N N . PRO A 1 79 ? 11.090 -9.285 -1.222 1.00 87.88 79 PRO A N 1
ATOM 611 C CA . PRO A 1 79 ? 11.753 -10.054 -2.269 1.00 87.88 79 PRO A CA 1
ATOM 612 C C . PRO A 1 79 ? 10.751 -10.826 -3.137 1.00 87.88 79 PRO A C 1
ATOM 614 O O . PRO A 1 79 ? 9.600 -11.030 -2.750 1.00 87.88 79 PRO A O 1
ATOM 617 N N . ALA A 1 80 ? 11.203 -11.280 -4.306 1.00 83.69 80 ALA A N 1
ATOM 618 C CA . ALA A 1 80 ? 10.404 -12.176 -5.133 1.00 83.69 80 ALA A CA 1
ATOM 619 C C . ALA A 1 80 ? 10.078 -13.468 -4.365 1.00 83.69 80 ALA A C 1
ATOM 621 O O . ALA A 1 80 ? 10.927 -14.001 -3.650 1.00 83.69 80 ALA A O 1
ATOM 622 N N . LEU A 1 81 ? 8.852 -13.964 -4.532 1.00 78.25 81 LEU A N 1
ATOM 623 C CA . LEU A 1 81 ? 8.439 -15.254 -3.990 1.00 78.25 81 LEU A CA 1
ATOM 624 C C . LEU A 1 81 ? 9.064 -16.360 -4.849 1.00 78.25 81 LEU A C 1
ATOM 626 O O . LEU A 1 81 ? 8.736 -16.484 -6.028 1.00 78.25 81 LEU A O 1
ATOM 630 N N . GLU A 1 82 ? 9.983 -17.139 -4.282 1.00 72.44 82 GLU A N 1
ATOM 631 C CA . GLU A 1 82 ? 10.495 -18.344 -4.938 1.00 72.44 82 GLU A CA 1
ATOM 632 C C . GLU A 1 82 ? 9.459 -19.471 -4.809 1.00 72.44 82 GLU A C 1
ATOM 634 O O . GLU A 1 82 ? 8.925 -19.719 -3.730 1.00 72.44 82 GLU A O 1
ATOM 639 N N . GLY A 1 83 ? 9.144 -20.137 -5.924 1.00 58.84 83 GLY A N 1
ATOM 640 C CA . GLY A 1 83 ? 8.109 -21.176 -5.997 1.00 58.84 83 GLY A CA 1
ATOM 641 C C . GLY A 1 83 ? 8.495 -22.531 -5.393 1.00 58.84 83 GLY A C 1
ATOM 642 O O . GLY A 1 83 ? 7.700 -23.463 -5.471 1.00 58.84 83 GLY A O 1
ATOM 643 N N . GLU A 1 84 ? 9.687 -22.666 -4.810 1.00 51.09 84 GLU A N 1
ATOM 644 C CA . GLU A 1 84 ? 10.141 -23.901 -4.169 1.00 51.09 84 GLU A CA 1
ATOM 645 C C . GLU A 1 84 ? 10.200 -23.703 -2.655 1.00 51.09 84 GLU A C 1
ATOM 647 O O . GLU A 1 84 ? 11.163 -23.195 -2.084 1.00 51.09 84 GLU A O 1
ATOM 652 N N . GLN A 1 85 ? 9.123 -24.103 -1.987 1.00 54.09 85 GLN A N 1
ATOM 653 C CA . GLN A 1 85 ? 9.117 -24.242 -0.542 1.00 54.09 85 GLN A CA 1
ATOM 654 C C . GLN A 1 85 ? 10.016 -25.436 -0.163 1.00 54.09 85 GLN A C 1
ATOM 656 O O . GLN A 1 85 ? 9.806 -26.530 -0.688 1.00 54.09 85 GLN A O 1
ATOM 661 N N . PRO A 1 86 ? 10.998 -25.280 0.744 1.00 49.50 86 PRO A N 1
ATOM 662 C CA . PRO A 1 86 ? 11.750 -26.421 1.243 1.00 49.50 86 PRO A CA 1
ATOM 663 C C . PRO A 1 86 ? 10.812 -27.405 1.962 1.00 49.50 86 PRO A C 1
ATOM 665 O O . PRO A 1 86 ? 9.971 -27.001 2.778 1.00 49.50 86 PRO A O 1
ATOM 668 N N . GLU A 1 87 ? 10.999 -28.699 1.680 1.00 53.22 87 GLU A N 1
ATOM 669 C CA . GLU A 1 87 ? 10.264 -29.855 2.236 1.00 53.22 87 GLU A CA 1
ATOM 670 C C . GLU A 1 87 ? 10.210 -29.876 3.785 1.00 53.22 87 GLU A C 1
ATOM 672 O O . GLU A 1 87 ? 9.364 -30.546 4.379 1.00 53.22 87 GLU A O 1
ATOM 677 N N . ASP A 1 88 ? 11.055 -29.088 4.459 1.00 43.97 88 ASP A N 1
ATOM 678 C CA . ASP A 1 88 ? 11.218 -29.053 5.919 1.00 43.97 88 ASP A CA 1
ATOM 679 C C . ASP A 1 88 ? 10.241 -28.128 6.670 1.00 43.97 88 ASP A C 1
ATOM 681 O O . ASP A 1 88 ? 10.324 -27.966 7.888 1.00 43.97 88 ASP A O 1
ATOM 685 N N . SER A 1 89 ? 9.262 -27.535 5.989 1.00 52.34 89 SER A N 1
ATOM 686 C CA . SER A 1 89 ? 8.241 -26.680 6.620 1.00 52.34 89 SER A CA 1
ATOM 687 C C . SER A 1 89 ? 6.998 -27.450 7.101 1.00 52.34 89 SER A C 1
ATOM 689 O O . SER A 1 89 ? 5.888 -26.925 7.132 1.00 52.34 89 SER A O 1
ATOM 691 N N . LYS A 1 90 ? 7.160 -28.699 7.556 1.00 38.62 90 LYS A N 1
ATOM 692 C CA . LYS A 1 90 ? 6.114 -29.437 8.289 1.00 38.62 90 LYS A CA 1
ATOM 693 C C . LYS A 1 90 ? 6.011 -28.926 9.732 1.00 38.62 90 LYS A C 1
ATOM 695 O O . LYS A 1 90 ? 6.568 -29.524 10.646 1.00 38.62 90 LYS A O 1
ATOM 700 N N . GLY A 1 91 ? 5.300 -27.822 9.964 1.00 39.59 91 GLY A N 1
ATOM 701 C CA . GLY A 1 91 ? 4.920 -27.442 11.337 1.00 39.59 91 GLY A CA 1
ATOM 702 C C . GLY A 1 91 ? 4.614 -25.971 11.592 1.00 39.59 91 GLY A C 1
ATOM 703 O O . GLY A 1 91 ? 4.013 -25.655 12.616 1.00 39.59 91 GLY A O 1
ATOM 704 N N . LYS A 1 92 ? 4.975 -25.065 10.681 1.00 47.66 92 LYS A N 1
ATOM 705 C CA . LYS A 1 92 ? 4.437 -23.700 10.689 1.00 47.66 92 LYS A CA 1
ATOM 706 C C . LYS A 1 92 ? 3.262 -23.669 9.722 1.00 47.66 92 LYS A C 1
ATOM 708 O O . LYS A 1 92 ? 3.376 -24.204 8.624 1.00 47.66 92 LYS A O 1
ATOM 713 N N . GLY A 1 93 ? 2.132 -23.101 10.148 1.00 48.72 93 GLY A N 1
ATOM 714 C CA . GLY A 1 93 ? 1.002 -22.849 9.250 1.00 48.72 93 GLY A CA 1
ATOM 715 C C . GLY A 1 93 ? 1.456 -22.087 7.998 1.00 48.72 93 GLY A C 1
ATOM 716 O O . GLY A 1 93 ? 2.559 -21.529 8.006 1.00 48.72 93 GLY A O 1
ATOM 717 N N . PRO A 1 94 ? 0.649 -22.083 6.923 1.00 56.59 94 PRO A N 1
ATOM 718 C CA . PRO A 1 94 ? 1.014 -21.389 5.695 1.00 56.59 94 PRO A CA 1
ATOM 719 C C . PRO A 1 94 ? 1.395 -19.946 6.037 1.00 56.59 94 PRO A C 1
ATOM 721 O O . PRO A 1 94 ? 0.617 -19.211 6.641 1.00 56.59 94 PRO A O 1
ATOM 724 N N . VAL A 1 95 ? 2.639 -19.576 5.737 1.00 64.88 95 VAL A N 1
ATOM 725 C CA . VAL A 1 95 ? 3.089 -18.190 5.858 1.00 64.88 95 VAL A CA 1
ATOM 726 C C . VAL A 1 95 ? 2.382 -17.427 4.745 1.00 64.88 95 VAL A C 1
ATOM 728 O O . VAL A 1 95 ? 2.490 -17.822 3.585 1.00 64.88 95 VAL A O 1
ATOM 731 N N . GLU A 1 96 ? 1.633 -16.376 5.086 1.00 76.06 96 GLU A N 1
ATOM 732 C CA . GLU A 1 96 ? 1.008 -15.511 4.082 1.00 76.06 96 GLU A CA 1
ATOM 733 C C . GLU A 1 96 ? 2.071 -15.013 3.095 1.00 76.06 96 GLU A C 1
ATOM 735 O O . GLU A 1 96 ? 3.113 -14.494 3.498 1.00 76.06 96 GLU A O 1
ATOM 740 N N . ALA A 1 97 ? 1.802 -15.162 1.796 1.00 83.12 97 ALA A N 1
ATOM 741 C CA . ALA A 1 97 ? 2.718 -14.751 0.733 1.00 83.12 97 ALA A CA 1
ATOM 742 C C . ALA A 1 97 ? 3.007 -13.238 0.760 1.00 83.12 97 ALA A C 1
ATOM 744 O O . ALA A 1 97 ? 4.103 -12.794 0.421 1.00 83.12 97 ALA A O 1
ATOM 745 N N . PHE A 1 98 ? 2.025 -12.449 1.199 1.00 87.50 98 PHE A N 1
ATOM 746 C CA . PHE A 1 98 ? 2.106 -10.998 1.315 1.00 87.50 98 PHE A CA 1
ATOM 747 C C . PHE A 1 98 ? 1.611 -10.567 2.700 1.00 87.50 98 PHE A C 1
ATOM 749 O O . PHE A 1 98 ? 0.448 -10.191 2.833 1.00 87.50 98 PHE A O 1
ATOM 756 N N . PRO A 1 99 ? 2.462 -10.620 3.738 1.00 87.62 99 PRO A N 1
ATOM 757 C CA . PRO A 1 99 ? 2.055 -10.269 5.090 1.00 87.62 99 PRO A CA 1
ATOM 758 C C . PRO A 1 99 ? 1.712 -8.779 5.185 1.00 87.62 99 PRO A C 1
ATOM 760 O O . PRO A 1 99 ? 2.543 -7.908 4.897 1.00 87.62 99 PRO A O 1
ATOM 763 N N . VAL A 1 100 ? 0.493 -8.481 5.634 1.00 89.88 100 VAL A N 1
ATOM 764 C CA . VAL A 1 100 ? 0.016 -7.115 5.879 1.00 89.88 100 VAL A CA 1
ATOM 765 C C . VAL A 1 100 ? -0.465 -7.003 7.319 1.00 89.88 100 VAL A C 1
ATOM 767 O O . VAL A 1 100 ? -1.301 -7.776 7.767 1.00 89.88 100 VAL A O 1
ATOM 770 N N . GLN A 1 101 ? 0.032 -5.997 8.038 1.00 90.50 101 GLN A N 1
ATOM 771 C CA . GLN A 1 101 ? -0.436 -5.666 9.381 1.00 90.50 101 GLN A CA 1
ATOM 772 C C . GLN A 1 101 ? -1.142 -4.308 9.353 1.00 90.50 101 GLN A C 1
ATOM 774 O O . GLN A 1 101 ? -0.512 -3.288 9.069 1.00 90.50 101 GLN A O 1
ATOM 779 N N . LEU A 1 102 ? -2.447 -4.305 9.640 1.00 91.44 102 LEU A N 1
ATOM 780 C CA . LEU A 1 102 ? -3.302 -3.109 9.591 1.00 91.44 102 LEU A CA 1
ATOM 781 C C . LEU A 1 102 ? -4.152 -2.918 10.860 1.00 91.44 102 LEU A C 1
ATOM 783 O O . LEU A 1 102 ? -5.116 -2.157 10.863 1.00 91.44 102 LEU A O 1
ATOM 787 N N . ASP A 1 103 ? -3.808 -3.589 11.955 1.00 92.50 103 ASP A N 1
ATOM 788 C CA . ASP A 1 103 ? -4.530 -3.428 13.215 1.00 92.50 103 ASP A CA 1
ATOM 789 C C . ASP A 1 103 ? -4.260 -2.050 13.829 1.00 92.50 103 ASP A C 1
ATOM 791 O O . ASP A 1 103 ? -3.140 -1.741 14.240 1.00 92.50 103 ASP A O 1
ATOM 795 N N . LEU A 1 104 ? -5.305 -1.223 13.917 1.00 92.50 104 LEU A N 1
ATOM 796 C CA . LEU A 1 104 ? -5.274 0.030 14.682 1.00 92.50 104 LEU A CA 1
ATOM 797 C C . LEU A 1 104 ? -5.454 -0.210 16.186 1.00 92.50 104 LEU A C 1
ATOM 799 O O . LEU A 1 104 ? -5.000 0.595 16.993 1.00 92.50 104 LEU A O 1
ATOM 803 N N . THR A 1 105 ? -6.106 -1.314 16.549 1.00 92.50 105 THR A N 1
ATOM 804 C CA . THR A 1 105 ? -6.308 -1.777 17.923 1.00 92.50 105 THR A CA 1
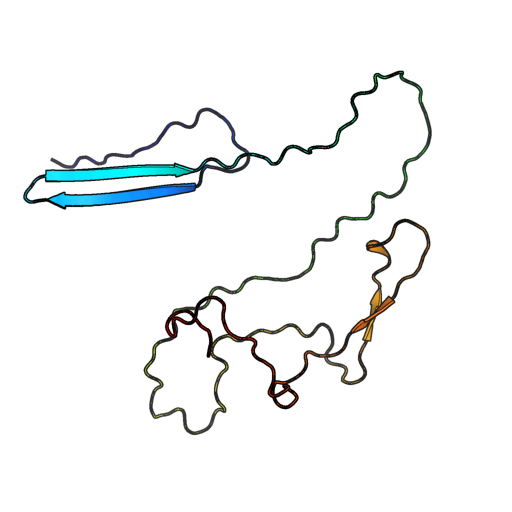ATOM 805 C C . THR A 1 105 ? -6.215 -3.299 17.967 1.00 92.50 105 THR A C 1
ATOM 807 O O . THR A 1 105 ? -6.558 -3.982 17.003 1.00 92.50 105 THR A O 1
ATOM 810 N N . THR A 1 106 ? -5.777 -3.834 19.105 1.00 92.31 106 THR A N 1
ATOM 811 C CA . THR A 1 106 ? -5.830 -5.268 19.422 1.00 92.31 106 THR A CA 1
ATOM 812 C C . THR A 1 106 ? -7.021 -5.626 20.317 1.00 92.31 106 THR A C 1
ATOM 814 O O . THR A 1 106 ? -7.178 -6.791 20.684 1.00 92.31 106 THR A O 1
ATOM 817 N N . ASN A 1 107 ? -7.846 -4.651 20.716 1.00 94.88 107 ASN A N 1
ATOM 818 C CA . ASN A 1 107 ? -9.034 -4.890 21.524 1.00 94.88 107 ASN A CA 1
ATOM 819 C C . ASN A 1 107 ? -10.128 -5.530 20.652 1.00 94.88 107 ASN A C 1
ATOM 821 O O . ASN A 1 107 ? -10.629 -4.870 19.743 1.00 94.88 107 ASN A O 1
ATOM 825 N N . PRO A 1 108 ? -10.574 -6.769 20.928 1.00 92.81 108 PRO A N 1
ATOM 826 C CA . PRO A 1 108 ? -11.619 -7.420 20.134 1.00 92.81 108 PRO A CA 1
ATOM 827 C C . PRO A 1 108 ? -12.973 -6.696 20.185 1.00 92.81 108 PRO A C 1
ATOM 829 O O . PRO A 1 108 ? -13.810 -6.913 19.315 1.00 92.81 108 PRO A O 1
ATOM 832 N N . GLN A 1 109 ? -13.201 -5.851 21.193 1.00 95.19 109 GLN A N 1
ATOM 833 C CA . GLN A 1 109 ? -14.411 -5.027 21.318 1.00 95.19 109 GLN A CA 1
ATOM 834 C C . GLN A 1 109 ? -14.281 -3.677 20.596 1.00 95.19 109 GLN A C 1
ATOM 836 O O . GLN A 1 109 ? -15.268 -2.958 20.459 1.00 95.19 109 GLN A O 1
ATOM 841 N N . GLY A 1 110 ? -13.077 -3.355 20.125 1.00 94.50 110 GLY A N 1
ATOM 842 C CA . GLY A 1 110 ? -12.749 -2.111 19.452 1.00 94.50 110 GLY A CA 1
ATOM 843 C C . GLY A 1 110 ? -12.334 -0.981 20.383 1.00 94.50 110 GLY A C 1
ATOM 844 O O . GLY 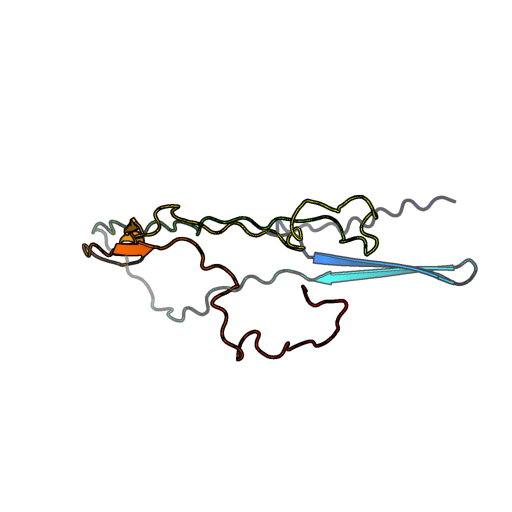A 1 110 ? -12.436 -1.055 21.608 1.00 94.50 110 GLY A O 1
ATOM 845 N N . GLU A 1 111 ? -11.841 0.082 19.768 1.00 96.38 111 GLU A N 1
ATOM 846 C CA . GLU A 1 111 ? -11.432 1.320 20.424 1.00 96.38 111 GLU A CA 1
ATOM 847 C C . GLU A 1 111 ? -11.985 2.516 19.660 1.00 96.38 111 GLU A C 1
ATOM 849 O O . GLU A 1 111 ? -12.274 2.429 18.467 1.00 96.38 111 GLU A O 1
ATOM 854 N N . THR A 1 112 ? -12.136 3.646 20.344 1.00 95.44 112 THR A N 1
ATOM 855 C CA . THR A 1 112 ? -12.642 4.864 19.717 1.00 95.44 112 THR A CA 1
ATOM 856 C C . THR A 1 112 ? -11.492 5.745 19.244 1.00 95.44 112 THR A C 1
ATOM 858 O O . THR A 1 112 ? -10.631 6.134 20.032 1.00 95.44 112 THR A O 1
ATOM 861 N N . LEU A 1 113 ? -11.498 6.088 17.959 1.00 91.88 113 LEU A N 1
ATOM 862 C CA . LEU A 1 113 ? -10.543 6.974 17.310 1.00 91.88 113 LEU A CA 1
ATOM 863 C C . LEU A 1 113 ? -11.176 8.350 17.082 1.00 91.88 113 LEU A C 1
ATOM 865 O O . LEU A 1 113 ? -12.226 8.458 16.450 1.00 91.88 113 LEU A O 1
ATOM 869 N N . ASP A 1 114 ? -10.520 9.400 17.568 1.00 90.88 114 ASP A N 1
ATOM 870 C CA . ASP A 1 114 ? -10.905 10.783 17.285 1.00 90.88 114 ASP A CA 1
ATOM 871 C C . ASP A 1 114 ? -10.544 11.160 15.841 1.00 90.88 114 ASP A C 1
ATOM 873 O O . ASP A 1 114 ? -9.383 11.080 15.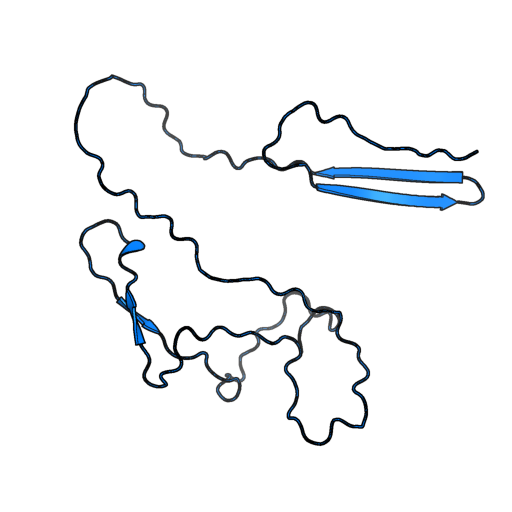427 1.00 90.88 114 ASP A O 1
ATOM 877 N N . VAL A 1 115 ? -11.552 11.577 15.078 1.00 89.00 115 VAL A N 1
ATOM 878 C CA . VAL A 1 115 ? -11.431 11.995 13.675 1.00 89.00 115 VAL A CA 1
ATOM 879 C C . VAL A 1 115 ? -11.908 13.427 13.454 1.00 89.00 115 VAL A C 1
ATOM 881 O O . VAL A 1 115 ? -12.081 13.854 12.313 1.00 89.00 115 VAL A O 1
ATOM 884 N N . SER A 1 116 ? -12.065 14.200 14.531 1.00 87.44 116 SER A N 1
ATOM 885 C CA . SER A 1 116 ? -12.511 15.599 14.482 1.00 87.44 116 SER A CA 1
ATOM 886 C C . SER A 1 116 ? -11.647 16.465 13.556 1.00 87.44 116 SER A C 1
ATOM 888 O O . SER A 1 116 ? -12.155 17.380 12.917 1.00 87.44 116 SER A O 1
ATOM 890 N N . PHE A 1 117 ? -10.358 16.130 13.396 1.00 83.06 117 PHE A N 1
ATOM 891 C CA . PHE A 1 117 ? -9.432 16.824 12.489 1.00 83.06 117 PHE A CA 1
ATOM 892 C C . PHE A 1 117 ? -9.834 16.772 11.001 1.00 83.06 117 PHE A C 1
ATOM 894 O O . PHE A 1 117 ? -9.301 17.543 10.203 1.00 83.06 117 PHE A O 1
ATOM 901 N N . LEU A 1 118 ? -10.742 15.869 10.610 1.00 84.38 118 LEU A N 1
ATOM 902 C CA . LEU A 1 118 ? -11.258 15.766 9.242 1.00 84.38 118 LEU A CA 1
ATOM 903 C C . LEU A 1 118 ? -12.379 16.774 8.941 1.00 84.38 118 LEU A C 1
ATOM 905 O O . LEU A 1 118 ? -12.724 16.956 7.772 1.00 84.38 118 LEU A O 1
ATOM 909 N N . PHE A 1 119 ? -12.946 17.424 9.960 1.00 83.50 119 PHE A N 1
ATOM 910 C CA . PHE A 1 119 ? -14.123 18.280 9.832 1.00 83.50 119 PHE A CA 1
ATOM 911 C C . PHE A 1 119 ? -13.792 19.737 10.169 1.00 83.50 119 PHE A C 1
ATOM 913 O O . PHE A 1 119 ? -12.979 20.033 11.039 1.00 83.50 119 PHE A O 1
ATOM 920 N N . LEU A 1 120 ? -14.436 20.670 9.466 1.00 80.62 120 LEU A N 1
ATOM 921 C CA . LEU A 1 120 ? -14.356 22.096 9.778 1.00 80.62 120 LEU A CA 1
ATOM 922 C C . LEU A 1 120 ? -15.410 22.434 10.840 1.00 80.62 120 LEU A C 1
ATOM 924 O O . LEU A 1 120 ? -16.606 22.301 10.582 1.00 80.62 120 LEU A O 1
ATOM 928 N N . GLY A 1 121 ? -14.974 22.900 12.011 1.00 75.00 121 GLY A N 1
ATOM 929 C CA . GLY A 1 121 ? -15.849 23.351 13.100 1.00 75.00 121 GLY A CA 1
ATOM 930 C C . GLY A 1 121 ? -15.659 22.574 14.410 1.00 75.00 121 GLY A C 1
ATOM 931 O O . GLY A 1 121 ? -14.879 21.630 14.467 1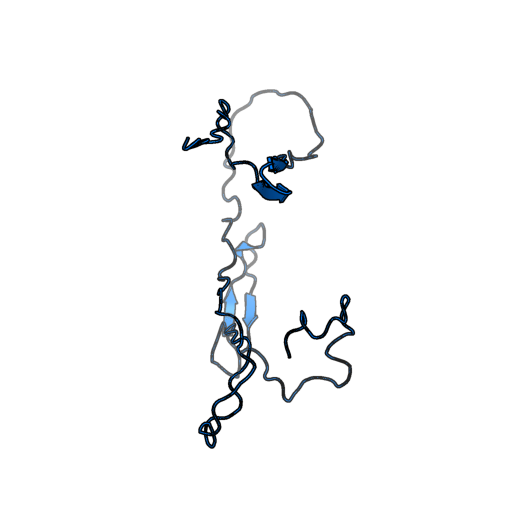.00 75.00 121 GLY A O 1
ATOM 932 N N . PRO A 1 122 ? -16.366 22.952 15.491 1.00 74.25 122 PRO A N 1
ATOM 933 C CA . PRO A 1 122 ? -16.150 22.410 16.839 1.00 74.25 122 PRO A CA 1
ATOM 934 C C . PRO A 1 122 ? -16.768 21.014 17.060 1.00 74.25 122 PRO A C 1
ATOM 936 O O . PRO A 1 122 ? -17.009 20.618 18.203 1.00 74.25 122 PRO A O 1
ATOM 939 N N . MET A 1 123 ? -17.086 20.282 15.991 1.00 79.38 123 MET A N 1
ATOM 940 C CA . MET A 1 123 ? -17.709 18.963 16.092 1.00 79.38 123 MET A CA 1
ATOM 941 C C . MET A 1 123 ? -16.676 17.936 16.551 1.00 79.38 123 MET A C 1
ATOM 943 O O . MET A 1 123 ? -15.623 17.783 15.938 1.00 79.38 123 MET A O 1
ATOM 947 N N . LYS A 1 124 ? -16.993 17.235 17.646 1.00 85.69 124 LYS A N 1
ATOM 948 C CA . LYS A 1 124 ? -16.221 16.079 18.100 1.00 85.69 124 LYS A CA 1
ATOM 949 C C . LYS A 1 124 ? -16.733 14.842 17.383 1.00 85.69 124 LYS A C 1
ATOM 951 O O . LYS A 1 124 ? -17.795 14.338 17.741 1.00 85.69 124 LYS A O 1
ATOM 956 N N . GLU A 1 125 ? -15.974 14.370 16.406 1.00 89.12 125 GLU A N 1
ATOM 957 C CA . GLU A 1 125 ? -16.304 13.185 15.619 1.00 89.12 125 GLU A CA 1
ATOM 958 C C . GLU A 1 125 ? -15.404 12.018 16.011 1.00 89.12 125 GLU A C 1
ATOM 960 O O . GLU A 1 125 ? -14.184 12.149 16.128 1.00 89.12 125 GLU A O 1
ATOM 965 N N . GLN A 1 126 ? -16.023 10.864 16.237 1.00 92.81 126 GLN A N 1
ATOM 966 C CA . GLN A 1 126 ? -15.368 9.670 16.756 1.00 92.81 126 GLN A CA 1
ATOM 967 C C . GLN A 1 126 ? -15.812 8.444 15.960 1.00 92.81 126 GLN A C 1
ATOM 969 O O . GLN A 1 126 ? -16.997 8.268 15.685 1.00 92.81 126 GLN A O 1
ATOM 974 N N . LEU A 1 127 ? -14.862 7.574 15.621 1.00 92.44 127 LEU A N 1
ATOM 975 C CA . LEU A 1 127 ? -15.123 6.305 14.942 1.00 92.44 127 LEU A CA 1
ATOM 976 C C . LEU A 1 127 ? -14.667 5.139 15.805 1.00 92.44 127 LEU A C 1
ATOM 978 O O . LEU A 1 127 ? -13.576 5.166 16.366 1.00 92.44 127 LEU A O 1
ATOM 982 N N . VAL A 1 128 ? -15.482 4.090 15.876 1.00 94.44 128 VAL A N 1
ATOM 983 C CA . VAL A 1 128 ? -15.067 2.831 16.498 1.00 94.44 128 VAL A CA 1
ATOM 984 C C . VAL A 1 128 ? -14.247 2.044 15.484 1.00 94.44 128 VAL A C 1
ATOM 986 O O . VAL A 1 128 ? -14.723 1.745 14.388 1.00 94.44 128 VAL A O 1
ATOM 989 N N . VAL A 1 129 ? -13.016 1.709 15.855 1.00 95.25 129 VAL A N 1
ATOM 990 C CA . VAL A 1 129 ? -12.124 0.848 15.081 1.00 95.25 129 VAL A CA 1
ATOM 991 C C . VAL A 1 129 ? -12.064 -0.528 15.730 1.00 95.25 129 VAL A C 1
ATOM 993 O O . VAL A 1 129 ? -11.991 -0.644 16.949 1.00 95.25 129 VAL A O 1
ATOM 996 N N . LEU A 1 130 ? -12.113 -1.572 14.909 1.00 95.19 130 LEU A N 1
ATOM 997 C CA . LEU A 1 130 ? -11.961 -2.966 15.321 1.00 95.19 130 LEU A CA 1
ATOM 998 C C . LEU A 1 130 ? -10.645 -3.521 14.757 1.00 95.19 130 LEU A C 1
ATOM 1000 O O . LEU A 1 130 ? -10.139 -2.973 13.771 1.00 95.19 130 LEU A O 1
ATOM 1004 N N . PRO A 1 131 ? -10.104 -4.606 15.338 1.00 94.25 131 PRO A N 1
ATOM 1005 C CA . PRO A 1 131 ? -9.016 -5.354 14.722 1.00 94.25 131 PRO A CA 1
ATOM 1006 C C . PRO A 1 131 ? -9.406 -5.834 13.318 1.00 94.25 131 PRO A C 1
ATOM 1008 O O . PRO A 1 131 ? -10.588 -6.050 13.023 1.00 94.25 131 PRO A O 1
ATOM 1011 N N . PHE A 1 132 ? -8.416 -6.007 12.451 1.00 93.56 132 PHE A N 1
ATOM 1012 C CA . PHE A 1 132 ? -8.609 -6.424 11.073 1.00 93.56 132 PHE A CA 1
ATOM 1013 C C . PHE A 1 132 ? -9.247 -7.827 11.023 1.00 93.56 132 PHE A C 1
ATOM 1015 O O . PHE A 1 132 ? -8.802 -8.744 11.723 1.00 93.56 132 PHE A O 1
ATOM 1022 N N . PRO A 1 133 ? -10.317 -8.018 10.232 1.00 90.38 133 PRO A N 1
ATOM 1023 C CA . PRO A 1 133 ? -11.032 -9.285 10.189 1.00 90.38 133 PRO A CA 1
ATOM 1024 C C . PRO A 1 133 ? -10.184 -10.375 9.530 1.00 90.38 133 PRO A C 1
ATOM 1026 O O . PRO A 1 133 ? -9.510 -10.142 8.528 1.00 90.38 133 PRO A O 1
ATOM 1029 N N . LYS A 1 134 ? -10.266 -11.588 10.077 1.00 84.44 134 LYS A N 1
ATOM 1030 C CA . LYS A 1 134 ? -9.579 -12.766 9.537 1.00 84.44 134 LYS A CA 1
ATOM 1031 C C . LYS A 1 134 ? -10.319 -13.357 8.335 1.00 84.44 134 LYS A C 1
ATOM 1033 O O . LYS A 1 134 ? -11.522 -13.144 8.157 1.00 84.44 134 LYS A O 1
ATOM 1038 N N . GLU A 1 135 ? -9.605 -14.133 7.525 1.00 78.50 135 GLU A N 1
ATOM 1039 C CA . GLU A 1 135 ? -10.110 -14.660 6.254 1.00 78.50 135 GLU A CA 1
ATOM 1040 C C . GLU A 1 135 ? -11.258 -15.669 6.391 1.00 78.50 135 GLU A C 1
ATOM 1042 O O . GLU A 1 135 ? -12.048 -15.811 5.455 1.00 78.50 135 GLU A O 1
ATOM 1047 N N . GLU A 1 136 ? -11.423 -16.341 7.536 1.00 80.19 136 GLU A N 1
ATOM 1048 C CA . GLU A 1 136 ? -12.433 -17.400 7.682 1.00 80.19 136 GLU A CA 1
ATOM 1049 C C . GLU A 1 136 ? -13.878 -16.886 7.551 1.00 80.19 136 GLU A C 1
ATOM 1051 O O . GLU A 1 136 ? -14.794 -17.663 7.284 1.00 80.19 136 GLU A O 1
ATOM 1056 N N . GLN A 1 137 ? -14.099 -15.577 7.712 1.00 80.75 137 GLN A N 1
ATOM 1057 C CA . GLN A 1 137 ? -15.416 -14.940 7.570 1.00 80.75 137 GLN A CA 1
ATOM 1058 C C . GLN A 1 137 ? -15.689 -14.397 6.158 1.00 80.75 137 GLN A C 1
ATOM 1060 O O . GLN A 1 137 ? -16.678 -13.692 5.930 1.00 80.75 137 GLN A O 1
ATOM 1065 N N . ARG A 1 138 ? -14.823 -14.699 5.187 1.00 86.50 138 ARG A N 1
ATOM 1066 C CA . ARG A 1 138 ? -14.956 -14.212 3.815 1.00 86.50 138 ARG A CA 1
ATOM 1067 C C . ARG A 1 138 ? -16.195 -14.799 3.134 1.00 86.50 138 ARG A C 1
ATOM 1069 O O . ARG A 1 138 ? -16.430 -16.003 3.122 1.00 86.50 138 ARG A O 1
ATOM 1076 N N . SER A 1 139 ? -16.990 -13.930 2.513 1.00 88.50 139 SER A N 1
ATOM 1077 C CA . SER A 1 139 ? -18.122 -14.351 1.681 1.00 88.50 139 SER A CA 1
ATOM 1078 C C . SER A 1 139 ? -17.647 -15.114 0.444 1.00 88.50 139 SER A C 1
ATOM 1080 O O . SER A 1 139 ? -16.681 -14.704 -0.192 1.00 88.50 139 SER A O 1
ATOM 1082 N N . VAL A 1 140 ? -18.414 -16.118 0.006 1.00 86.56 140 VAL A N 1
ATOM 1083 C CA . VAL A 1 140 ? -18.189 -16.846 -1.261 1.00 86.56 140 VAL A CA 1
ATOM 1084 C C . VAL A 1 140 ? -18.198 -15.951 -2.508 1.00 86.56 140 VAL A C 1
ATOM 1086 O O . VAL A 1 140 ? -17.698 -16.347 -3.555 1.00 86.56 140 VAL A O 1
ATOM 1089 N N . LYS A 1 141 ? -18.766 -14.739 -2.419 1.00 89.25 141 LYS A N 1
ATOM 1090 C CA . LYS A 1 141 ? -18.765 -13.749 -3.510 1.00 89.25 141 LYS A CA 1
ATOM 1091 C C . LYS A 1 141 ? -17.448 -12.957 -3.602 1.00 89.25 141 LYS A C 1
ATOM 1093 O O . LYS A 1 141 ? -17.266 -12.192 -4.546 1.00 89.25 141 LYS A O 1
ATOM 1098 N N . CYS A 1 142 ? -16.548 -13.116 -2.632 1.00 86.75 142 CYS A N 1
ATOM 1099 C CA . CYS A 1 142 ? -15.249 -12.454 -2.570 1.00 86.75 142 CYS A CA 1
ATOM 1100 C C . CYS A 1 142 ? -14.129 -13.511 -2.628 1.00 86.75 142 CYS A C 1
ATOM 1102 O O . CYS A 1 142 ? -14.188 -14.465 -1.858 1.00 86.75 142 CYS A O 1
ATOM 1104 N N . PRO A 1 143 ? -13.053 -13.332 -3.420 1.00 86.12 143 PRO A N 1
ATOM 1105 C CA . PRO A 1 143 ? -12.669 -12.127 -4.159 1.00 86.12 143 PRO A CA 1
ATOM 1106 C C . PRO A 1 143 ? -13.579 -11.832 -5.350 1.00 86.12 143 PRO A C 1
ATOM 1108 O O . PRO A 1 143 ? -14.193 -12.722 -5.925 1.00 86.12 143 PRO A O 1
ATOM 1111 N N . ALA A 1 144 ? -13.635 -10.558 -5.732 1.00 84.81 144 ALA A N 1
ATOM 1112 C CA . ALA A 1 144 ? -14.187 -10.185 -7.024 1.00 84.81 144 ALA A CA 1
ATOM 1113 C C . ALA A 1 144 ? -13.285 -10.707 -8.153 1.00 84.81 144 ALA A C 1
ATOM 1115 O O . ALA A 1 144 ? -12.079 -10.875 -7.967 1.00 84.81 144 ALA A O 1
ATOM 1116 N N . ALA A 1 145 ? -13.865 -10.911 -9.337 1.00 85.31 145 ALA A N 1
ATOM 1117 C CA . ALA A 1 145 ? -13.099 -11.280 -10.521 1.00 85.31 145 ALA A CA 1
ATOM 1118 C C . ALA A 1 145 ? -11.994 -10.247 -10.792 1.00 85.31 145 ALA A C 1
ATOM 1120 O O . ALA A 1 145 ? -12.238 -9.036 -10.806 1.00 85.31 145 ALA A O 1
ATOM 1121 N N . ALA A 1 146 ? -10.774 -10.734 -11.006 1.00 85.81 146 ALA A N 1
ATOM 1122 C CA . ALA A 1 146 ? -9.640 -9.878 -11.296 1.00 85.81 146 ALA A CA 1
ATOM 1123 C C . ALA A 1 146 ? -9.829 -9.150 -12.634 1.00 85.81 146 ALA A C 1
ATOM 1125 O O . ALA A 1 146 ? -10.275 -9.734 -13.621 1.00 85.81 146 ALA A O 1
ATOM 1126 N N . LYS A 1 147 ? -9.432 -7.871 -12.691 1.00 85.00 147 LYS A N 1
ATOM 1127 C CA . LYS A 1 147 ? -9.387 -7.117 -13.958 1.00 85.00 147 LYS A CA 1
ATOM 1128 C C . LYS A 1 147 ? -8.317 -7.658 -14.910 1.00 85.00 147 LYS A C 1
ATOM 1130 O O . LYS A 1 147 ? -8.474 -7.562 -16.121 1.00 85.00 147 LYS A O 1
ATOM 1135 N N . MET A 1 148 ? -7.242 -8.212 -14.354 1.00 83.12 148 MET A N 1
ATOM 1136 C CA . MET A 1 148 ? -6.181 -8.906 -15.072 1.00 83.12 148 MET A CA 1
ATOM 1137 C C . MET A 1 148 ? -6.091 -10.314 -14.495 1.00 83.12 148 MET A C 1
ATOM 1139 O O . MET A 1 148 ? -5.759 -10.472 -13.329 1.00 83.12 148 MET A O 1
ATOM 1143 N N . ALA A 1 149 ? -6.439 -11.316 -15.297 1.00 80.81 149 ALA A N 1
ATOM 1144 C CA . ALA A 1 149 ? -6.522 -12.708 -14.858 1.00 80.81 149 ALA A CA 1
ATOM 1145 C C . ALA A 1 149 ? -5.202 -13.483 -15.030 1.00 80.81 149 ALA A C 1
ATOM 1147 O O . ALA A 1 149 ? -5.218 -14.707 -14.976 1.00 80.81 149 ALA A O 1
ATOM 1148 N N . ASP A 1 150 ? -4.083 -12.790 -15.279 1.00 84.19 150 ASP A N 1
ATOM 1149 C CA . ASP A 1 150 ? -2.767 -13.421 -15.400 1.00 84.19 150 ASP A CA 1
ATOM 1150 C C . ASP A 1 150 ? -2.346 -13.993 -14.034 1.00 84.19 150 ASP A C 1
ATOM 1152 O O . ASP A 1 150 ? -2.111 -13.214 -13.101 1.00 84.19 150 ASP A O 1
ATOM 1156 N N . PRO A 1 151 ? -2.237 -15.328 -13.895 1.00 77.19 151 PRO A N 1
ATOM 1157 C CA . PRO A 1 151 ? -1.884 -15.961 -12.629 1.00 77.19 151 PRO A CA 1
ATOM 1158 C C . PRO A 1 151 ? -0.499 -15.558 -12.113 1.00 77.19 151 PRO A C 1
ATOM 1160 O O . PRO A 1 151 ? -0.241 -15.692 -10.924 1.00 77.19 151 PRO A O 1
ATOM 1163 N N . LEU A 1 152 ? 0.389 -15.053 -12.978 1.00 78.12 152 LEU A N 1
ATOM 1164 C CA . LEU A 1 152 ? 1.728 -14.603 -12.585 1.00 78.12 152 LEU A CA 1
ATOM 1165 C C . LEU A 1 152 ? 1.731 -13.233 -11.896 1.00 78.12 152 LEU A C 1
ATOM 1167 O O . LEU A 1 152 ? 2.744 -12.833 -11.326 1.00 78.12 152 LEU A O 1
ATOM 1171 N N . VAL A 1 153 ? 0.627 -12.490 -11.986 1.00 79.19 153 VAL A N 1
ATOM 1172 C CA . VAL A 1 153 ? 0.513 -11.115 -11.473 1.00 79.19 153 VAL A CA 1
ATOM 1173 C C . VAL A 1 153 ? -0.411 -11.043 -10.256 1.00 79.19 153 VAL A C 1
ATOM 1175 O O . VAL A 1 153 ? -0.344 -10.083 -9.487 1.00 79.19 153 VAL A O 1
ATOM 1178 N N . LEU A 1 154 ? -1.276 -12.042 -10.067 1.00 78.25 154 LEU A N 1
ATOM 1179 C CA . LEU A 1 154 ? -2.216 -12.069 -8.956 1.00 78.25 154 LEU A CA 1
ATOM 1180 C C . LEU A 1 154 ? -1.562 -12.621 -7.684 1.00 78.25 154 LEU A C 1
ATOM 1182 O O . LEU A 1 154 ? -0.914 -13.665 -7.742 1.00 78.25 154 LEU A O 1
ATOM 1186 N N . PRO A 1 155 ? -1.745 -11.952 -6.530 1.00 73.94 155 PRO A N 1
ATOM 1187 C CA . PRO A 1 155 ? -1.433 -12.576 -5.255 1.00 73.94 155 PRO A CA 1
ATOM 1188 C C . PRO A 1 155 ? -2.348 -13.801 -5.041 1.00 73.94 155 PRO A C 1
ATOM 1190 O O . PRO A 1 155 ? -3.482 -13.784 -5.539 1.00 73.94 155 PRO A O 1
ATOM 1193 N N . PRO A 1 156 ? -1.850 -14.851 -4.360 1.00 72.62 156 PRO A N 1
ATOM 1194 C CA . PRO A 1 156 ? -2.586 -16.091 -4.121 1.00 72.62 156 PRO A CA 1
ATOM 1195 C C . PRO A 1 156 ? -3.848 -15.889 -3.272 1.00 72.62 156 PRO A C 1
ATOM 1197 O O . PRO A 1 156 ? -3.911 -14.896 -2.511 1.00 72.62 156 PRO A O 1
#

pLDDT: mean 71.41, std 21.62, range [28.23, 96.38]

Solvent-accessible surface area (backbone atoms only — not comparable to full-atom values): 11525 Å² total; per-residue (Å²): 137,86,80,84,73,77,83,70,79,82,75,87,66,92,57,96,61,80,57,56,70,50,76,48,80,50,71,59,94,90,48,76,48,78,47,80,48,74,46,72,78,76,78,86,72,75,88,67,87,74,93,71,83,84,78,94,77,86,88,76,90,80,76,76,73,65,69,83,74,73,84,88,83,83,86,84,85,74,77,84,85,72,92,73,76,68,89,82,61,83,80,63,73,87,73,68,93,74,81,78,88,78,61,85,37,87,43,89,89,39,47,79,43,82,48,30,65,81,50,93,66,94,60,86,39,74,44,81,43,56,43,69,82,65,75,91,77,61,52,92,76,55,78,68,86,63,95,65,80,53,75,91,77,51,81,134